Protein AF-A0A1F8SSJ2-F1 (afdb_monomer_lite)

Foldseek 3Di:
DCLVVLLVCLVVPVVLVVCCQVPVPVSCVVVVHDDDPVSNVVVVVVSVVCVVPVPPSVVVVPPDPPDDDD

Secondary structure (DSSP, 8-state):
--HHHHHHHHHH-HHHHHHHHH-HHHHHHHTT----HHHHHHHHHHHHHHHHSTTSHHHHH---------

Sequence (70 aa):
MALAQVVYQISTDADFAARMRTDPEGALAERGWRLSKEELAFLWKAITRTAQGKDEIMSLARVKPSKSWF

pLDDT: mean 72.87, std 16.03, range [39.5, 88.12]

Structure (mmCIF, N/CA/C/O backbone):
data_AF-A0A1F8SSJ2-F1
#
_entry.id   AF-A0A1F8SSJ2-F1
#
loop_
_atom_site.group_PDB
_atom_site.id
_atom_site.type_symbol
_atom_site.label_atom_id
_atom_site.label_alt_id
_atom_site.label_comp_id
_atom_site.label_asym_id
_atom_site.label_entity_id
_atom_site.label_seq_id
_atom_site.pdbx_PDB_ins_code
_atom_site.Cartn_x
_atom_site.Cartn_y
_atom_site.Cartn_z
_atom_site.occupancy
_atom_site.B_iso_or_equiv
_atom_site.auth_seq_id
_atom_site.auth_comp_id
_atom_site.auth_asym_id
_atom_site.auth_atom_id
_atom_site.pdbx_PDB_model_num
ATOM 1 N N . MET A 1 1 ? -11.271 -4.617 7.433 1.00 53.81 1 MET A N 1
ATOM 2 C CA . MET A 1 1 ? -10.802 -5.915 6.878 1.00 53.81 1 MET A CA 1
ATOM 3 C C . MET A 1 1 ? -9.864 -5.776 5.669 1.00 53.81 1 MET A C 1
ATOM 5 O O . MET 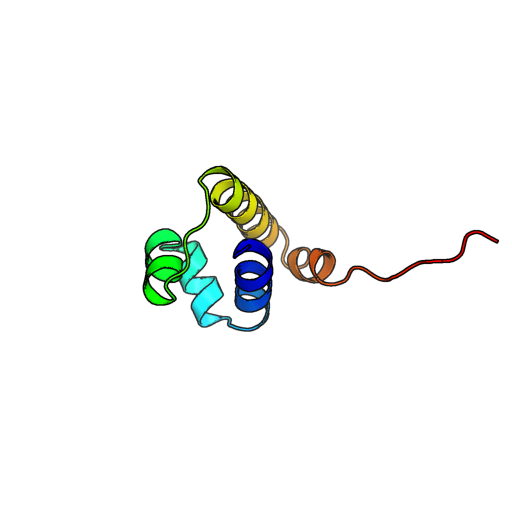A 1 1 ? -9.389 -6.794 5.192 1.00 53.81 1 MET A O 1
ATOM 9 N N . ALA A 1 2 ? -9.533 -4.570 5.185 1.00 76.50 2 ALA A N 1
ATOM 10 C CA . ALA A 1 2 ? -8.713 -4.409 3.975 1.00 76.50 2 ALA A CA 1
ATOM 11 C C . ALA A 1 2 ? -7.194 -4.320 4.240 1.00 76.50 2 ALA A C 1
ATOM 13 O O . ALA A 1 2 ? -6.405 -4.587 3.338 1.00 76.50 2 ALA A O 1
ATOM 14 N N . LEU A 1 3 ? -6.757 -4.006 5.467 1.00 81.19 3 LEU A N 1
ATOM 15 C CA . LEU A 1 3 ? -5.345 -3.736 5.767 1.00 81.19 3 LEU A CA 1
ATOM 16 C C . LEU A 1 3 ? -4.393 -4.894 5.413 1.00 81.19 3 LEU A C 1
ATOM 18 O O . LEU A 1 3 ? -3.400 -4.677 4.726 1.00 81.19 3 LEU A O 1
ATOM 22 N N . ALA A 1 4 ? -4.689 -6.125 5.837 1.00 83.06 4 ALA A N 1
ATOM 23 C CA . ALA A 1 4 ? -3.821 -7.276 5.561 1.00 83.06 4 ALA A CA 1
ATOM 24 C C . ALA A 1 4 ? -3.693 -7.564 4.054 1.00 83.06 4 ALA A C 1
ATOM 26 O O . ALA A 1 4 ? -2.610 -7.887 3.569 1.00 83.06 4 ALA A O 1
ATOM 27 N N . GLN A 1 5 ? -4.786 -7.389 3.306 1.00 84.75 5 GLN A N 1
ATOM 28 C CA . GLN A 1 5 ? -4.802 -7.550 1.855 1.00 84.75 5 GLN A CA 1
ATOM 29 C C . GLN A 1 5 ? -3.962 -6.469 1.164 1.00 84.75 5 GLN A C 1
ATOM 31 O O . GLN A 1 5 ? -3.205 -6.781 0.248 1.00 84.75 5 GLN A O 1
ATOM 36 N N . VAL A 1 6 ? -4.029 -5.224 1.645 1.00 85.62 6 VAL A N 1
ATOM 37 C CA . VAL A 1 6 ? -3.191 -4.119 1.158 1.00 85.62 6 VAL A CA 1
ATOM 38 C C . VAL A 1 6 ? -1.710 -4.396 1.420 1.00 85.62 6 VAL A C 1
ATOM 40 O O . VAL A 1 6 ? -0.899 -4.253 0.511 1.00 85.62 6 VAL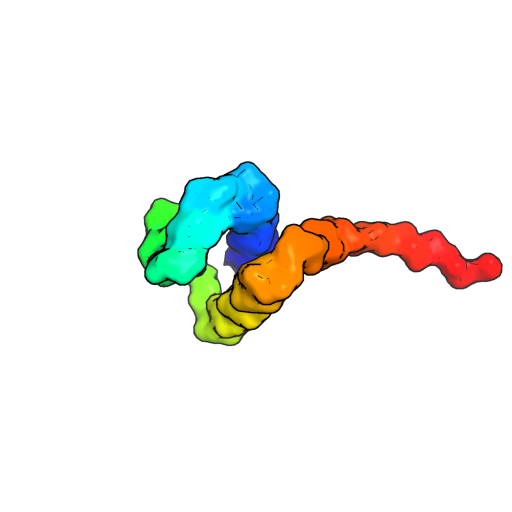 A O 1
ATOM 43 N N . VAL A 1 7 ? -1.346 -4.846 2.627 1.00 84.25 7 VAL A N 1
ATOM 44 C CA . VAL A 1 7 ? 0.049 -5.190 2.972 1.00 84.25 7 VAL A CA 1
ATOM 45 C C . VAL A 1 7 ? 0.577 -6.330 2.102 1.00 84.25 7 VAL A C 1
ATOM 47 O O . VAL A 1 7 ? 1.701 -6.255 1.600 1.00 84.25 7 VAL A O 1
ATOM 50 N N . TYR A 1 8 ? -0.232 -7.372 1.899 1.00 85.88 8 TYR A N 1
ATOM 51 C CA . TYR A 1 8 ? 0.121 -8.481 1.017 1.00 85.88 8 TYR A CA 1
ATOM 52 C C . TYR A 1 8 ? 0.402 -7.978 -0.400 1.00 85.88 8 TYR A C 1
ATOM 54 O O . TYR A 1 8 ? 1.443 -8.284 -0.968 1.00 85.88 8 TYR A O 1
ATOM 62 N N . GLN A 1 9 ? -0.466 -7.113 -0.920 1.00 85.94 9 GLN A N 1
ATOM 63 C CA . GLN A 1 9 ? -0.352 -6.569 -2.270 1.00 85.94 9 GLN A CA 1
ATOM 64 C C . GLN A 1 9 ? 0.848 -5.641 -2.433 1.00 85.94 9 GLN A C 1
ATOM 66 O O . GLN A 1 9 ? 1.545 -5.744 -3.430 1.00 85.94 9 GLN A O 1
ATOM 71 N N . ILE A 1 10 ? 1.181 -4.824 -1.431 1.00 85.19 10 ILE A N 1
ATOM 72 C CA . ILE A 1 10 ? 2.442 -4.059 -1.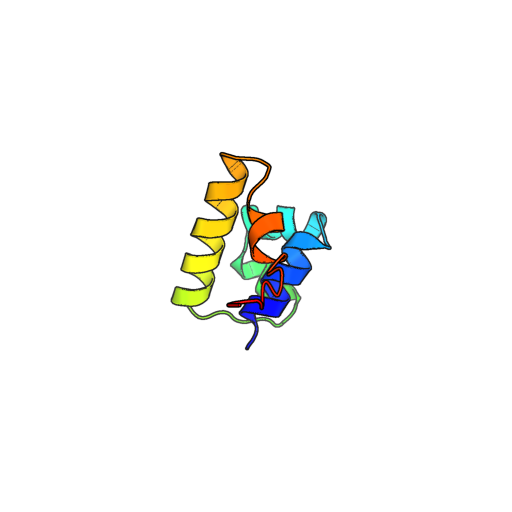417 1.00 85.19 10 ILE A CA 1
ATOM 73 C C . ILE A 1 10 ? 3.661 -4.994 -1.501 1.00 85.19 10 ILE A C 1
ATOM 75 O O . ILE A 1 10 ? 4.689 -4.628 -2.063 1.00 85.19 10 ILE A O 1
ATOM 79 N N . SER A 1 11 ? 3.562 -6.197 -0.934 1.00 81.62 11 SER A N 1
ATOM 80 C CA . SER A 1 11 ? 4.668 -7.159 -0.900 1.00 81.62 11 SER A CA 1
ATOM 81 C C . SER A 1 11 ? 4.778 -8.004 -2.174 1.00 81.62 11 SER A C 1
ATOM 83 O O . SER A 1 11 ? 5.860 -8.506 -2.469 1.00 81.62 11 SER A O 1
ATOM 85 N N . THR A 1 12 ? 3.681 -8.186 -2.915 1.00 85.88 12 THR A N 1
ATOM 86 C CA . THR A 1 12 ? 3.630 -9.032 -4.121 1.00 85.88 12 THR A CA 1
ATOM 87 C C . THR A 1 12 ? 3.555 -8.253 -5.432 1.00 85.88 12 THR A C 1
ATOM 89 O O . THR A 1 12 ? 3.835 -8.823 -6.480 1.00 85.88 12 THR A O 1
ATOM 92 N N . ASP A 1 13 ? 3.171 -6.978 -5.391 1.00 86.19 13 ASP A N 1
ATOM 93 C CA . ASP A 1 13 ? 2.962 -6.116 -6.554 1.00 86.19 13 ASP A CA 1
ATOM 94 C C . ASP A 1 13 ? 3.786 -4.827 -6.398 1.00 86.19 13 ASP A C 1
ATOM 96 O O . ASP A 1 13 ? 3.455 -3.918 -5.630 1.00 86.19 13 ASP A O 1
ATOM 100 N N . ALA A 1 14 ? 4.908 -4.776 -7.120 1.00 85.50 14 ALA A N 1
ATOM 101 C CA . ALA A 1 14 ? 5.863 -3.676 -7.046 1.00 85.50 14 ALA A CA 1
ATOM 102 C C . ALA A 1 14 ? 5.305 -2.362 -7.620 1.00 85.50 14 ALA A C 1
ATOM 104 O O . ALA A 1 14 ? 5.629 -1.290 -7.101 1.00 85.50 14 ALA A O 1
ATOM 105 N N . ASP A 1 15 ? 4.443 -2.434 -8.637 1.00 87.06 15 ASP A N 1
ATOM 106 C CA . ASP A 1 15 ? 3.815 -1.260 -9.248 1.00 87.06 15 ASP A CA 1
ATOM 107 C C . ASP A 1 15 ? 2.780 -0.656 -8.298 1.00 87.06 15 ASP A C 1
ATOM 109 O O . ASP A 1 15 ? 2.739 0.562 -8.089 1.00 87.06 15 ASP A O 1
ATOM 113 N N . PHE A 1 16 ? 2.001 -1.512 -7.632 1.00 87.31 16 PHE A N 1
ATOM 114 C CA . PHE A 1 16 ? 1.105 -1.092 -6.560 1.00 87.31 16 PHE A CA 1
ATOM 115 C C . PHE A 1 16 ? 1.875 -0.474 -5.390 1.00 87.31 16 PHE A C 1
ATOM 117 O O . PHE A 1 16 ? 1.474 0.570 -4.878 1.00 87.31 16 PHE A O 1
ATOM 124 N N . ALA A 1 17 ? 3.007 -1.057 -4.988 1.00 85.31 17 ALA A N 1
ATOM 125 C CA . ALA A 1 17 ? 3.850 -0.498 -3.934 1.00 85.31 17 ALA A CA 1
ATOM 126 C C . ALA A 1 17 ? 4.431 0.880 -4.305 1.00 85.31 17 ALA A C 1
ATOM 128 O O . ALA A 1 17 ? 4.502 1.768 -3.451 1.00 85.31 17 ALA A O 1
ATOM 129 N N . ALA A 1 18 ? 4.829 1.078 -5.565 1.00 87.25 18 ALA A N 1
ATOM 130 C CA . ALA A 1 18 ? 5.304 2.366 -6.064 1.00 87.25 18 ALA A CA 1
ATOM 131 C C . ALA A 1 18 ? 4.183 3.416 -6.053 1.00 87.25 18 ALA A C 1
ATOM 133 O O . ALA A 1 18 ? 4.380 4.507 -5.518 1.00 87.25 18 ALA A O 1
ATOM 134 N N . ARG A 1 19 ? 2.987 3.059 -6.542 1.00 87.25 19 ARG A N 1
ATOM 135 C CA . ARG A 1 19 ? 1.802 3.929 -6.490 1.00 87.25 19 ARG A CA 1
ATOM 136 C C . ARG A 1 19 ? 1.380 4.256 -5.061 1.00 87.25 19 ARG A C 1
ATOM 138 O O . ARG A 1 19 ? 1.133 5.416 -4.768 1.00 87.25 19 ARG A O 1
ATOM 145 N N . MET A 1 20 ? 1.400 3.288 -4.145 1.00 85.69 20 MET A N 1
ATOM 146 C CA . MET A 1 20 ? 1.101 3.507 -2.722 1.00 85.69 20 MET A CA 1
ATOM 147 C C . MET A 1 20 ? 2.053 4.505 -2.044 1.00 85.69 20 MET A C 1
ATOM 149 O O . MET A 1 20 ? 1.689 5.098 -1.031 1.00 85.69 20 MET A O 1
ATOM 153 N N . ARG A 1 21 ? 3.270 4.705 -2.570 1.00 82.88 21 ARG A N 1
ATOM 154 C CA . ARG A 1 21 ? 4.221 5.709 -2.057 1.00 82.88 21 ARG A CA 1
ATOM 155 C C . ARG A 1 21 ? 3.939 7.118 -2.568 1.00 82.88 21 ARG A C 1
ATOM 157 O O . ARG A 1 21 ? 4.246 8.069 -1.859 1.00 82.88 21 ARG A O 1
ATOM 164 N N . THR A 1 22 ? 3.409 7.257 -3.780 1.00 85.38 22 THR A N 1
ATOM 165 C CA . THR A 1 22 ? 3.156 8.564 -4.405 1.00 85.38 22 THR A CA 1
ATOM 166 C C . THR A 1 22 ? 1.721 9.041 -4.212 1.00 85.38 22 THR A C 1
ATOM 168 O O . THR A 1 22 ? 1.507 10.222 -3.971 1.00 85.38 22 THR A O 1
ATOM 171 N N . ASP A 1 23 ? 0.753 8.128 -4.305 1.00 86.62 23 ASP A N 1
ATOM 172 C CA . ASP A 1 23 ? -0.681 8.385 -4.166 1.00 86.62 23 ASP A CA 1
ATOM 173 C C . ASP A 1 23 ? -1.404 7.169 -3.539 1.00 86.62 23 ASP A C 1
ATOM 175 O O . ASP A 1 23 ? -1.998 6.342 -4.242 1.00 86.62 23 ASP A O 1
ATOM 179 N N . PRO A 1 24 ? -1.332 7.010 -2.205 1.00 82.00 24 PRO A N 1
ATOM 180 C CA . PRO A 1 24 ? -1.968 5.894 -1.509 1.00 82.00 24 PRO A CA 1
ATOM 181 C C . PRO A 1 24 ? -3.498 5.929 -1.573 1.00 82.00 24 PRO A C 1
ATOM 183 O O . PRO A 1 24 ? -4.124 4.872 -1.623 1.00 82.00 24 PRO A O 1
ATOM 186 N N . GLU A 1 25 ? -4.121 7.109 -1.576 1.00 84.69 25 GLU A N 1
ATOM 187 C CA . GLU A 1 25 ? -5.584 7.211 -1.638 1.00 84.69 25 GLU A CA 1
ATOM 188 C C . GLU A 1 25 ? -6.104 6.805 -3.019 1.00 84.69 25 GLU A C 1
ATOM 190 O O . GLU A 1 25 ? -7.039 6.003 -3.101 1.00 84.69 25 GLU A O 1
ATOM 195 N N . GLY A 1 26 ? -5.455 7.269 -4.093 1.00 87.94 26 GLY A N 1
ATOM 196 C CA . GLY A 1 26 ? -5.771 6.859 -5.459 1.00 87.94 26 GLY A CA 1
ATOM 197 C C . GLY A 1 26 ? -5.543 5.365 -5.688 1.00 87.94 26 GLY A C 1
ATOM 198 O O . GLY A 1 26 ? -6.435 4.677 -6.183 1.00 87.94 26 GLY A O 1
ATOM 199 N N . ALA A 1 27 ? -4.403 4.826 -5.244 1.00 87.88 27 ALA A N 1
ATOM 200 C CA . ALA A 1 27 ? -4.077 3.406 -5.406 1.00 87.88 27 ALA A CA 1
ATOM 201 C C . ALA A 1 27 ? -5.085 2.474 -4.706 1.00 87.88 27 ALA A C 1
ATOM 203 O O . ALA A 1 27 ? -5.432 1.410 -5.227 1.00 87.88 27 ALA A O 1
ATOM 204 N N . LEU A 1 28 ? -5.574 2.864 -3.525 1.00 88.12 28 LEU A N 1
ATOM 205 C CA . LEU A 1 28 ? -6.614 2.120 -2.811 1.00 88.12 28 LEU A CA 1
ATOM 206 C C . LEU A 1 28 ? -7.974 2.251 -3.506 1.00 88.12 28 LEU A C 1
ATOM 208 O O . LEU A 1 28 ? -8.665 1.244 -3.682 1.00 88.12 28 LEU A O 1
ATOM 212 N N . ALA A 1 29 ? -8.337 3.462 -3.939 1.00 87.44 29 ALA A N 1
ATOM 213 C CA . ALA A 1 29 ? -9.607 3.735 -4.604 1.00 87.44 29 ALA A CA 1
ATOM 214 C C . ALA A 1 29 ? -9.752 2.984 -5.937 1.00 87.44 29 ALA A C 1
ATOM 216 O O . ALA A 1 29 ? -10.816 2.425 -6.198 1.00 87.44 29 ALA A O 1
ATOM 217 N N . GLU A 1 30 ? -8.685 2.889 -6.737 1.00 86.75 30 GLU A N 1
ATOM 218 C CA . GLU A 1 30 ? -8.660 2.115 -7.989 1.00 86.75 30 GLU A CA 1
ATOM 219 C C . GLU A 1 30 ? -8.993 0.632 -7.775 1.00 86.75 30 GLU A C 1
ATOM 221 O O . GLU A 1 30 ? -9.600 -0.008 -8.633 1.00 86.75 30 GLU A O 1
ATOM 226 N N . ARG A 1 31 ? -8.624 0.080 -6.613 1.00 83.56 31 ARG A N 1
ATOM 227 C CA . ARG A 1 3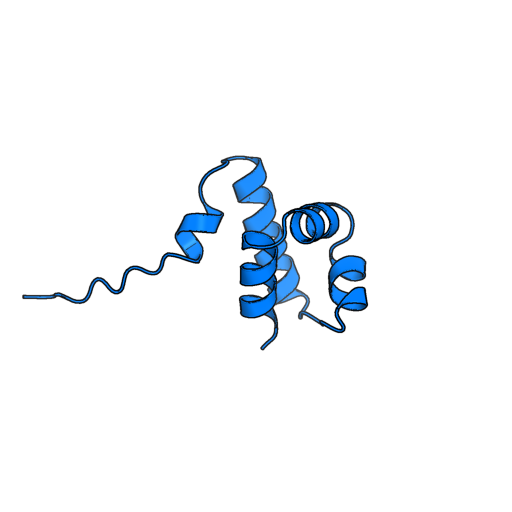1 ? -8.912 -1.311 -6.229 1.00 83.56 31 ARG A CA 1
ATOM 228 C C . ARG A 1 31 ? -10.206 -1.463 -5.429 1.00 83.56 31 ARG A C 1
ATOM 230 O O . ARG A 1 31 ? -10.527 -2.565 -4.986 1.00 83.56 31 ARG A O 1
ATOM 237 N N . GLY A 1 32 ? -10.952 -0.374 -5.233 1.00 86.56 32 GLY A N 1
ATOM 238 C CA . GLY A 1 32 ? -12.176 -0.351 -4.433 1.00 86.56 32 GLY A CA 1
ATOM 239 C C . GLY A 1 32 ? -11.936 -0.552 -2.934 1.00 86.56 32 GLY A C 1
ATOM 240 O O . GLY A 1 32 ? -12.863 -0.894 -2.198 1.00 86.56 32 GLY A O 1
ATOM 241 N N . TRP A 1 33 ? -10.703 -0.367 -2.459 1.00 86.88 33 TRP A N 1
ATOM 242 C CA . TRP A 1 33 ? -10.357 -0.494 -1.050 1.00 86.88 33 TRP A CA 1
ATOM 243 C C . TRP A 1 33 ? -10.468 0.849 -0.346 1.00 86.88 33 TRP A C 1
ATOM 245 O O . TRP A 1 33 ? -10.082 1.894 -0.861 1.00 86.88 33 TRP A O 1
ATOM 255 N N . ARG A 1 34 ? -10.992 0.814 0.878 1.00 82.00 34 ARG A N 1
ATOM 256 C CA . ARG A 1 34 ? -11.006 1.962 1.783 1.00 82.00 34 ARG A CA 1
ATOM 257 C C . ARG A 1 34 ? -10.393 1.523 3.095 1.00 82.00 34 ARG A C 1
ATOM 259 O O . ARG A 1 34 ? -10.820 0.529 3.680 1.00 82.00 34 ARG A O 1
ATOM 266 N N . LEU A 1 35 ? -9.387 2.267 3.521 1.00 82.56 35 LEU A N 1
ATOM 267 C CA . LEU A 1 35 ? -8.778 2.124 4.831 1.00 82.56 35 LEU A CA 1
ATOM 268 C C . LEU A 1 35 ? -9.271 3.246 5.729 1.00 82.56 35 LEU A C 1
ATOM 270 O O . LEU A 1 35 ? -9.565 4.350 5.262 1.00 82.56 35 LEU A O 1
ATOM 274 N N . SER A 1 36 ? -9.361 2.968 7.025 1.00 85.25 36 SER A N 1
ATOM 275 C CA . SER A 1 36 ? -9.544 4.033 8.002 1.00 85.25 36 SER A CA 1
ATOM 276 C C . SER A 1 36 ? -8.312 4.946 8.021 1.00 85.25 36 SER A C 1
ATOM 278 O O . SER A 1 36 ? -7.217 4.569 7.594 1.00 85.25 36 SER A O 1
ATOM 280 N N . LYS A 1 37 ? -8.469 6.156 8.568 1.00 83.06 37 LYS A N 1
ATOM 281 C CA . LYS A 1 37 ? -7.340 7.082 8.759 1.00 83.06 37 LYS A CA 1
ATOM 282 C C . LYS A 1 37 ? -6.219 6.453 9.596 1.00 83.06 37 LYS A C 1
ATOM 284 O O . LYS A 1 37 ? -5.047 6.711 9.345 1.00 83.06 37 LYS A O 1
ATOM 289 N N . GLU A 1 38 ? -6.577 5.614 10.566 1.00 85.12 38 GLU A N 1
ATOM 290 C CA . GLU A 1 38 ? -5.630 4.921 11.444 1.00 85.12 38 GLU A CA 1
ATOM 291 C C . GLU A 1 38 ? -4.878 3.814 10.698 1.00 85.12 38 GLU A C 1
ATOM 293 O O . GLU A 1 38 ? -3.656 3.720 10.807 1.00 85.12 38 GLU A O 1
ATOM 298 N N . GLU A 1 39 ? -5.584 3.017 9.891 1.00 83.62 39 GLU A N 1
ATOM 299 C CA . GLU A 1 39 ? -4.987 1.968 9.057 1.00 83.62 39 GLU A CA 1
ATOM 300 C C . GLU A 1 39 ? -4.032 2.565 8.010 1.00 83.62 39 GLU A C 1
ATOM 302 O O . GLU A 1 39 ? -2.934 2.047 7.795 1.00 83.62 39 GLU A O 1
ATOM 307 N N . LEU A 1 40 ? -4.413 3.692 7.401 1.00 83.00 40 LEU A N 1
ATOM 308 C CA . LEU A 1 40 ? -3.573 4.408 6.444 1.00 83.00 40 LEU A CA 1
ATOM 309 C C . LEU A 1 40 ? -2.322 4.997 7.118 1.00 83.00 40 LEU A C 1
ATOM 311 O O . LEU A 1 40 ? -1.213 4.846 6.607 1.00 83.00 40 LEU A O 1
ATOM 315 N N . ALA A 1 41 ? -2.470 5.603 8.301 1.00 83.44 41 ALA A N 1
ATOM 316 C CA . ALA A 1 41 ? -1.343 6.125 9.075 1.00 83.44 41 ALA A CA 1
ATOM 317 C C . ALA A 1 41 ? -0.379 5.013 9.525 1.00 83.44 41 ALA A C 1
ATOM 319 O O . ALA A 1 41 ? 0.841 5.205 9.526 1.00 83.44 41 ALA A O 1
ATOM 320 N N . PHE A 1 42 ? -0.910 3.842 9.886 1.00 83.81 42 PHE A N 1
ATOM 321 C CA . PHE A 1 42 ? -0.112 2.661 10.203 1.00 83.81 42 PHE A CA 1
ATOM 322 C C . PHE A 1 42 ? 0.693 2.184 8.986 1.00 83.81 42 PHE A C 1
ATOM 324 O O . PHE A 1 42 ? 1.908 1.998 9.091 1.00 83.81 42 PHE A O 1
ATOM 331 N N . LEU A 1 43 ? 0.051 2.060 7.818 1.00 81.50 43 LEU A N 1
ATOM 332 C CA . LEU A 1 43 ? 0.733 1.702 6.571 1.00 81.50 43 LEU A CA 1
ATOM 333 C C . LEU A 1 43 ? 1.818 2.703 6.199 1.00 81.50 43 LEU A C 1
ATOM 335 O O . LEU A 1 43 ? 2.926 2.301 5.857 1.00 81.50 43 LEU A O 1
ATOM 339 N N . TRP A 1 44 ? 1.530 3.998 6.303 1.00 78.69 44 TRP A N 1
ATOM 340 C CA . TRP A 1 44 ? 2.491 5.036 5.953 1.00 78.69 44 TRP A CA 1
ATOM 341 C C . TRP A 1 44 ? 3.757 4.951 6.809 1.00 78.69 44 TRP A C 1
ATOM 343 O O . TRP A 1 44 ? 4.875 5.009 6.290 1.00 78.69 44 TRP A O 1
ATOM 353 N N . LYS A 1 45 ? 3.600 4.717 8.118 1.00 79.44 45 LYS A N 1
ATOM 354 C CA . LYS A 1 45 ? 4.731 4.472 9.024 1.00 79.44 45 LYS A CA 1
ATOM 355 C C . LYS A 1 45 ? 5.524 3.223 8.628 1.00 79.44 45 LYS A C 1
ATOM 357 O O . LYS A 1 45 ? 6.753 3.261 8.664 1.00 79.44 45 LYS A O 1
ATOM 362 N N . ALA A 1 46 ? 4.849 2.142 8.232 1.00 74.75 46 ALA A N 1
ATOM 363 C CA . ALA A 1 46 ? 5.500 0.901 7.812 1.00 74.75 46 ALA A CA 1
ATOM 364 C C . ALA A 1 46 ? 6.286 1.059 6.494 1.00 74.75 46 ALA A C 1
ATOM 366 O O . ALA A 1 46 ? 7.436 0.626 6.415 1.00 74.75 46 ALA A O 1
ATOM 367 N N . ILE A 1 47 ? 5.701 1.729 5.494 1.00 71.00 47 ILE A N 1
ATOM 368 C CA . ILE A 1 47 ? 6.310 1.990 4.176 1.00 71.00 47 ILE A CA 1
ATOM 369 C C . ILE A 1 47 ? 7.501 2.953 4.296 1.00 71.00 47 ILE A C 1
ATOM 371 O O . ILE A 1 47 ? 8.544 2.740 3.676 1.00 71.00 47 ILE A O 1
ATOM 375 N N . THR A 1 48 ? 7.374 3.999 5.118 1.00 67.31 48 THR A N 1
ATOM 376 C CA . THR A 1 48 ? 8.447 4.987 5.319 1.00 67.31 48 THR A CA 1
ATOM 377 C C . THR A 1 48 ? 9.643 4.365 6.044 1.00 67.31 48 THR A C 1
ATOM 379 O O . THR A 1 48 ? 10.786 4.591 5.650 1.00 67.31 48 THR A O 1
ATOM 382 N N . ARG A 1 49 ? 9.404 3.505 7.048 1.00 63.66 49 ARG A N 1
ATOM 383 C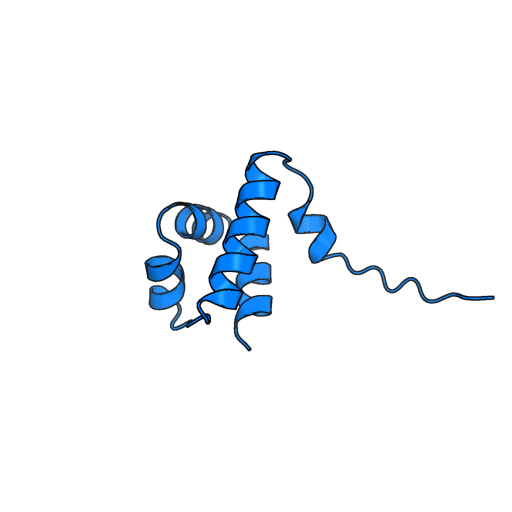 CA . ARG A 1 49 ? 10.477 2.743 7.713 1.00 63.66 49 ARG A CA 1
ATOM 384 C C . ARG A 1 49 ? 11.239 1.840 6.745 1.00 63.66 49 ARG A C 1
ATOM 386 O O . ARG A 1 49 ? 12.461 1.768 6.821 1.00 63.66 49 ARG A O 1
ATOM 393 N N . THR A 1 50 ? 10.554 1.221 5.785 1.00 56.16 50 THR A N 1
ATOM 394 C CA . THR A 1 50 ? 11.223 0.380 4.776 1.00 56.16 50 THR A CA 1
ATOM 395 C C . THR A 1 50 ? 11.994 1.168 3.727 1.00 56.16 50 THR A C 1
ATOM 397 O O . THR A 1 50 ? 12.935 0.640 3.141 1.00 56.16 50 THR A O 1
ATOM 400 N N . ALA A 1 51 ? 11.627 2.426 3.477 1.00 54.22 51 ALA A N 1
ATOM 401 C CA 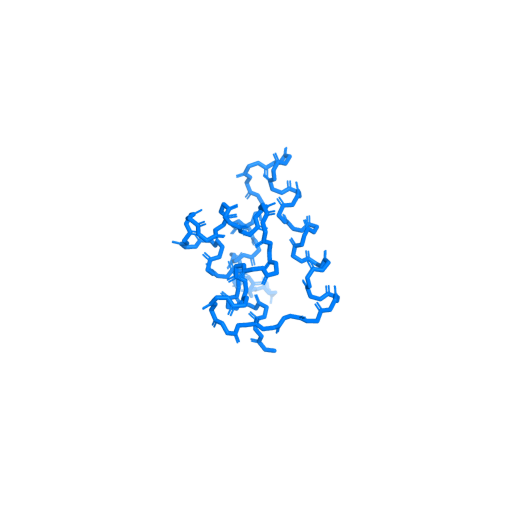. ALA A 1 51 ? 12.409 3.304 2.611 1.00 54.22 51 ALA A CA 1
ATOM 402 C C . ALA A 1 51 ? 13.754 3.698 3.254 1.00 54.22 51 ALA A C 1
ATOM 404 O O . ALA A 1 51 ? 14.729 3.896 2.533 1.00 54.22 51 ALA A O 1
ATOM 405 N N . GLN A 1 52 ? 13.827 3.754 4.592 1.00 52.19 52 GLN A N 1
ATOM 406 C CA . GLN A 1 52 ? 15.077 3.967 5.338 1.00 52.19 52 GLN A CA 1
ATOM 407 C C . GLN A 1 52 ? 15.861 2.675 5.626 1.00 52.19 52 GLN A C 1
ATOM 409 O O . GLN A 1 52 ? 17.074 2.739 5.805 1.00 52.19 52 GLN A O 1
ATOM 414 N N . GLY A 1 53 ? 15.212 1.510 5.629 1.00 47.56 53 GLY A N 1
ATOM 415 C CA . GLY A 1 53 ? 15.855 0.209 5.817 1.00 47.56 53 GLY A CA 1
ATOM 416 C C . GLY A 1 53 ? 15.191 -0.846 4.942 1.00 47.56 53 GLY A C 1
ATOM 417 O O . GLY A 1 53 ? 14.088 -1.298 5.237 1.00 47.56 53 GLY A O 1
ATOM 418 N N . LYS A 1 54 ? 15.872 -1.238 3.864 1.00 47.41 54 LYS A N 1
ATOM 419 C CA . LYS A 1 54 ? 15.390 -2.078 2.750 1.00 47.41 54 LYS A CA 1
ATOM 420 C C . LYS A 1 54 ? 14.872 -3.490 3.117 1.00 47.41 54 LYS A C 1
ATOM 422 O O . LYS A 1 54 ? 14.519 -4.228 2.205 1.00 47.41 54 LYS A O 1
ATOM 427 N N . ASP A 1 55 ? 14.780 -3.860 4.397 1.00 50.28 55 ASP A N 1
ATOM 428 C CA . ASP A 1 55 ? 14.613 -5.253 4.850 1.00 50.28 55 ASP A CA 1
ATOM 429 C C . ASP A 1 55 ? 13.377 -5.557 5.731 1.00 50.28 55 ASP A C 1
ATOM 431 O O . ASP A 1 55 ? 13.037 -6.724 5.921 1.00 50.28 55 ASP A O 1
ATOM 435 N N . GLU A 1 56 ? 12.639 -4.574 6.267 1.00 51.97 56 GLU A N 1
ATOM 436 C CA . GLU A 1 56 ? 11.708 -4.883 7.377 1.00 51.97 56 GLU A CA 1
ATOM 437 C C . GLU A 1 56 ? 10.261 -5.271 7.007 1.00 51.97 56 GLU A C 1
ATOM 439 O O . GLU A 1 56 ? 9.631 -5.995 7.781 1.00 51.97 56 GLU A O 1
ATOM 444 N N . ILE A 1 57 ? 9.701 -4.890 5.848 1.00 52.19 57 ILE A N 1
ATOM 445 C CA . ILE A 1 57 ? 8.307 -5.281 5.508 1.00 52.19 57 ILE A CA 1
ATOM 446 C C . ILE A 1 57 ? 8.184 -6.800 5.304 1.00 52.19 57 ILE A C 1
ATOM 448 O O . ILE A 1 57 ? 7.188 -7.394 5.721 1.00 52.19 57 ILE A O 1
ATOM 452 N N . MET A 1 58 ? 9.218 -7.461 4.766 1.00 50.06 58 MET A N 1
ATOM 453 C CA . MET A 1 58 ? 9.234 -8.926 4.660 1.00 50.06 58 MET A CA 1
ATOM 454 C C . MET A 1 58 ? 9.254 -9.626 6.030 1.00 50.06 58 MET A C 1
ATOM 456 O O . MET A 1 58 ? 8.853 -10.787 6.121 1.00 50.06 58 MET A O 1
ATOM 460 N N . SER A 1 59 ? 9.665 -8.936 7.102 1.00 48.72 59 SER A N 1
ATOM 461 C CA . SER A 1 59 ? 9.647 -9.487 8.463 1.00 48.72 59 SER A CA 1
ATOM 462 C C . SER A 1 59 ? 8.239 -9.505 9.073 1.00 48.72 59 SER A C 1
ATOM 464 O O . SER A 1 59 ? 7.905 -10.437 9.799 1.00 48.72 59 SER A O 1
ATOM 466 N N . LEU A 1 60 ? 7.377 -8.545 8.708 1.00 50.62 60 LEU A N 1
ATOM 467 C CA . LEU A 1 60 ? 6.001 -8.457 9.212 1.00 50.62 60 LEU A CA 1
ATOM 468 C C . LEU A 1 60 ? 5.077 -9.514 8.592 1.00 50.62 60 LEU A C 1
ATOM 470 O O . LEU A 1 60 ? 4.180 -10.017 9.264 1.00 50.62 60 LEU A O 1
ATOM 474 N N . ALA A 1 61 ? 5.313 -9.891 7.332 1.00 50.22 61 ALA A N 1
ATOM 475 C CA . ALA A 1 61 ? 4.602 -11.000 6.688 1.00 50.22 61 ALA A CA 1
ATOM 476 C C . ALA A 1 61 ? 5.117 -12.376 7.152 1.00 50.22 61 ALA A C 1
ATOM 478 O O . ALA A 1 61 ? 4.405 -13.377 7.069 1.00 50.22 61 ALA A O 1
ATOM 479 N N . ARG A 1 62 ? 6.349 -12.438 7.671 1.00 45.75 62 ARG A N 1
ATOM 480 C CA . ARG A 1 62 ? 6.972 -13.660 8.183 1.00 45.75 62 ARG A CA 1
ATOM 481 C C . ARG A 1 62 ? 6.738 -13.786 9.689 1.00 45.75 62 ARG A C 1
ATOM 483 O O . ARG A 1 62 ? 7.680 -13.865 10.474 1.00 45.75 62 ARG A O 1
ATOM 490 N N . VAL A 1 63 ? 5.474 -13.895 10.097 1.00 48.53 63 VAL A N 1
ATOM 491 C CA . VAL A 1 63 ? 5.155 -14.491 11.400 1.00 48.53 63 VAL A CA 1
ATOM 492 C C . VAL A 1 63 ? 5.551 -15.966 11.319 1.00 48.53 63 VAL A C 1
ATOM 494 O O . VAL A 1 63 ? 4.794 -16.814 10.852 1.00 48.53 63 VAL A O 1
ATOM 497 N N . LYS A 1 64 ? 6.783 -16.283 11.732 1.00 50.75 64 LYS A N 1
ATOM 498 C CA . LYS A 1 64 ? 7.165 -17.656 12.070 1.00 50.75 64 LYS A CA 1
ATOM 499 C C . LYS A 1 64 ? 6.231 -18.108 13.201 1.00 50.75 64 LYS A C 1
ATOM 501 O O . LYS A 1 64 ? 6.229 -17.454 14.245 1.00 50.75 64 LYS A O 1
ATOM 506 N N . PRO A 1 65 ? 5.492 -19.223 13.070 1.00 51.53 65 PRO A N 1
ATOM 507 C CA . PRO A 1 65 ? 4.840 -19.834 14.215 1.00 51.53 65 PRO A CA 1
ATOM 508 C C . PRO A 1 65 ? 5.926 -20.495 15.071 1.00 51.53 65 PRO A C 1
ATOM 510 O O . PRO A 1 65 ? 6.168 -21.693 14.986 1.00 51.53 65 PRO A O 1
ATOM 513 N N . SER A 1 66 ? 6.627 -19.711 15.887 1.00 45.97 66 SER A N 1
ATOM 514 C CA . SER A 1 66 ? 7.537 -20.240 16.902 1.00 45.97 66 SER A CA 1
ATOM 515 C C . SER A 1 66 ? 6.732 -20.592 18.150 1.00 45.97 66 SER A C 1
ATOM 517 O O . SER A 1 66 ? 6.844 -19.957 19.196 1.00 45.97 66 SER A O 1
ATOM 519 N N . LYS A 1 67 ? 5.888 -21.618 18.018 1.00 54.59 67 LYS A N 1
ATOM 520 C CA . LYS A 1 67 ? 5.476 -22.447 19.148 1.00 54.59 67 LYS A CA 1
ATOM 521 C C . LYS A 1 67 ? 6.664 -23.350 19.477 1.00 54.59 67 LYS A C 1
ATOM 523 O O . LYS A 1 67 ? 6.960 -24.242 18.694 1.00 54.59 67 LYS A O 1
ATOM 528 N N . SER A 1 68 ? 7.314 -23.122 20.610 1.00 39.50 68 SER A N 1
ATOM 529 C CA . SER A 1 68 ? 7.659 -24.201 21.541 1.00 39.50 68 SER A CA 1
ATOM 530 C C . SER A 1 68 ? 8.177 -23.577 22.829 1.00 39.50 68 SER A C 1
ATOM 532 O O . SER A 1 68 ? 9.308 -23.106 22.900 1.00 39.50 68 SER A O 1
ATOM 534 N N . TRP A 1 69 ? 7.306 -23.535 23.830 1.00 50.38 69 TRP A N 1
ATOM 535 C CA . TRP A 1 69 ? 7.719 -23.486 25.220 1.00 50.38 69 TRP A CA 1
ATOM 536 C C . TRP A 1 69 ? 7.732 -24.944 25.667 1.00 50.38 69 TRP A C 1
ATOM 538 O O . TRP A 1 69 ? 6.653 -25.505 25.822 1.00 50.38 69 TRP A O 1
ATOM 548 N N . PHE A 1 70 ? 8.915 -25.555 25.712 1.00 52.09 70 PHE A N 1
ATOM 549 C CA . PHE A 1 70 ? 9.274 -26.753 26.477 1.00 52.09 70 PHE A CA 1
ATOM 550 C C . PHE A 1 70 ? 10.797 -26.874 26.480 1.00 52.09 70 PHE A C 1
ATOM 552 O O . PHE A 1 70 ? 11.389 -26.669 25.394 1.00 52.09 70 PHE A O 1
#

Radius of gyration: 13.51 Å; chains: 1; bounding box: 28×35×36 Å